Protein AF-A0A7C7A7G0-F1 (afdb_monomer_lite)

Structure (mmCIF, N/CA/C/O backbone):
data_AF-A0A7C7A7G0-F1
#
_entry.id   AF-A0A7C7A7G0-F1
#
loop_
_atom_site.group_PDB
_atom_site.id
_atom_site.type_symbol
_atom_site.label_atom_id
_atom_site.label_alt_id
_atom_site.label_comp_id
_atom_site.label_asym_id
_atom_site.label_entity_id
_atom_site.label_seq_id
_atom_site.pdbx_PDB_ins_code
_atom_site.Cartn_x
_atom_site.Cartn_y
_atom_site.Cartn_z
_atom_site.occupancy
_atom_site.B_iso_or_equiv
_atom_site.auth_seq_id
_atom_site.auth_comp_id
_atom_site.auth_asym_id
_atom_site.auth_atom_id
_atom_site.pdbx_PDB_model_num
ATOM 1 N N . MET A 1 1 ? -16.997 -5.942 12.491 1.00 66.50 1 MET A N 1
ATOM 2 C CA . MET A 1 1 ? -16.735 -6.928 11.412 1.00 66.50 1 MET A CA 1
ATOM 3 C C . MET A 1 1 ? -16.347 -8.265 12.019 1.00 66.50 1 MET A C 1
ATOM 5 O O . MET A 1 1 ? -15.607 -8.263 12.993 1.00 66.50 1 MET A O 1
ATOM 9 N N . THR A 1 2 ? -16.785 -9.390 11.446 1.00 85.44 2 THR A N 1
ATOM 10 C CA . THR A 1 2 ? -16.233 -10.708 11.800 1.00 85.44 2 THR A CA 1
ATOM 11 C C . THR A 1 2 ? -14.770 -10.799 11.355 1.00 85.44 2 THR A C 1
ATOM 13 O O . THR A 1 2 ? -14.385 -10.205 10.342 1.00 85.44 2 THR A O 1
ATOM 16 N N . ARG A 1 3 ? -13.939 -11.535 12.107 1.00 84.62 3 ARG A N 1
ATOM 17 C CA . ARG A 1 3 ? -12.491 -11.664 11.843 1.00 84.62 3 ARG A CA 1
ATOM 18 C C . ARG A 1 3 ? -12.206 -12.134 10.407 1.00 84.62 3 ARG A C 1
ATOM 20 O O . ARG A 1 3 ? -11.322 -11.592 9.752 1.00 84.62 3 ARG A O 1
ATOM 27 N N . VAL A 1 4 ? -13.021 -13.060 9.899 1.00 89.94 4 VAL A N 1
ATOM 28 C CA . VAL A 1 4 ? -12.922 -13.596 8.531 1.00 89.94 4 VAL A CA 1
ATOM 29 C C . VAL A 1 4 ? -13.199 -12.522 7.477 1.00 89.94 4 VAL A C 1
ATOM 31 O O . VAL A 1 4 ? -12.410 -12.350 6.555 1.00 89.94 4 VAL A O 1
ATOM 34 N N . ARG A 1 5 ? -14.269 -11.729 7.636 1.00 89.38 5 ARG A N 1
ATOM 35 C CA . ARG A 1 5 ? -14.622 -10.671 6.674 1.00 89.38 5 ARG A CA 1
ATOM 36 C C . ARG A 1 5 ? -13.522 -9.613 6.562 1.00 89.38 5 ARG A C 1
ATOM 38 O O . ARG A 1 5 ? -13.227 -9.157 5.462 1.00 89.38 5 ARG A O 1
ATOM 45 N N . LYS A 1 6 ? -12.891 -9.258 7.688 1.00 87.12 6 LYS A N 1
ATOM 46 C CA . LYS A 1 6 ? -11.752 -8.330 7.709 1.00 87.12 6 LYS A CA 1
ATOM 47 C C . LYS A 1 6 ? -10.550 -8.893 6.944 1.00 87.12 6 LYS A C 1
ATOM 49 O O . LYS A 1 6 ? -9.971 -8.172 6.141 1.00 87.12 6 LYS A O 1
ATOM 54 N N . MET A 1 7 ? -10.202 -10.166 7.162 1.00 89.69 7 MET A N 1
ATOM 55 C CA . MET A 1 7 ? -9.111 -10.812 6.419 1.00 89.69 7 MET A CA 1
ATOM 56 C C . MET A 1 7 ? -9.375 -10.802 4.914 1.00 89.69 7 MET A C 1
ATOM 58 O O . MET A 1 7 ? -8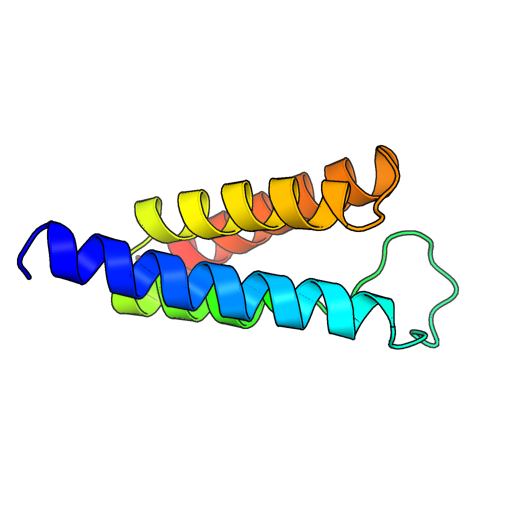.511 -10.364 4.167 1.00 89.69 7 MET A O 1
ATOM 62 N N . VAL A 1 8 ? -10.575 -11.199 4.480 1.00 93.38 8 VAL A N 1
ATOM 63 C CA . VAL A 1 8 ? -10.927 -11.241 3.051 1.00 93.38 8 VAL A CA 1
ATOM 64 C C . VAL A 1 8 ? -10.793 -9.862 2.400 1.00 93.38 8 VAL A C 1
ATOM 66 O O . VAL A 1 8 ? -10.196 -9.745 1.332 1.00 93.38 8 VAL A O 1
ATOM 69 N N . LEU A 1 9 ? -11.280 -8.799 3.049 1.00 92.12 9 LEU A N 1
ATOM 70 C CA . LEU A 1 9 ? -11.155 -7.442 2.508 1.00 92.12 9 LEU A CA 1
ATOM 71 C C . LEU A 1 9 ? -9.703 -6.964 2.428 1.00 92.12 9 LEU A C 1
ATOM 73 O O . LEU A 1 9 ? -9.317 -6.371 1.422 1.00 92.12 9 LEU A O 1
ATOM 77 N N . LEU A 1 10 ? -8.887 -7.249 3.446 1.00 90.69 10 LEU A N 1
ATOM 78 C CA . LEU A 1 10 ? -7.460 -6.924 3.403 1.00 90.69 10 LEU A CA 1
ATOM 79 C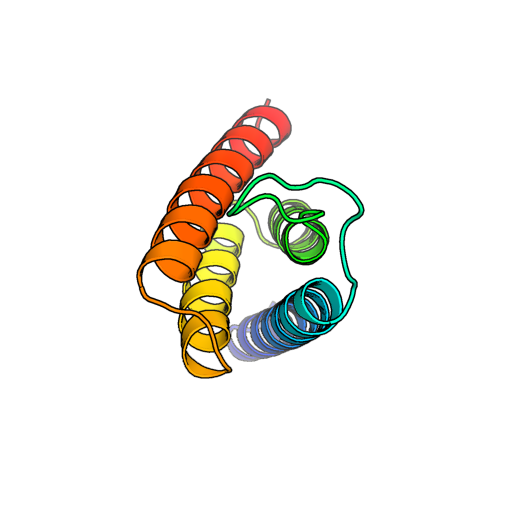 C . LEU A 1 10 ? -6.746 -7.691 2.286 1.00 90.69 10 LEU A C 1
ATOM 81 O O . LEU A 1 10 ? -5.953 -7.098 1.562 1.00 90.69 10 LEU A O 1
ATOM 85 N N . SER A 1 11 ? -7.063 -8.973 2.084 1.00 91.06 11 SER A N 1
ATOM 86 C CA . SER A 1 11 ? -6.517 -9.768 0.979 1.00 91.06 11 SER A CA 1
ATOM 87 C C . SER A 1 11 ? -6.874 -9.180 -0.389 1.00 91.06 11 SER A C 1
ATOM 89 O O . SER A 1 11 ? -6.010 -9.094 -1.260 1.00 91.06 11 SER A O 1
ATOM 91 N N . ILE A 1 12 ? -8.114 -8.712 -0.570 1.00 93.50 12 ILE A N 1
ATOM 92 C CA . ILE A 1 12 ? -8.558 -8.054 -1.809 1.00 93.50 12 ILE A CA 1
ATOM 93 C C . ILE A 1 12 ? -7.794 -6.742 -2.045 1.00 93.50 12 ILE A C 1
ATOM 95 O O . ILE A 1 12 ? -7.365 -6.474 -3.168 1.00 93.50 12 ILE A O 1
ATOM 99 N N . LEU A 1 13 ? -7.584 -5.933 -1.002 1.00 91.75 13 LEU A N 1
ATOM 100 C CA . LEU A 1 13 ? -6.789 -4.704 -1.100 1.00 91.75 13 LEU A CA 1
ATOM 101 C C . LEU A 1 13 ? -5.329 -5.007 -1.459 1.00 91.75 13 LEU A C 1
ATOM 103 O O . LEU A 1 13 ? -4.778 -4.385 -2.364 1.00 91.75 13 LEU A O 1
ATOM 107 N N . ILE A 1 14 ? -4.717 -6.008 -0.822 1.00 91.06 14 ILE A N 1
ATOM 108 C CA . ILE A 1 14 ? -3.347 -6.446 -1.132 1.00 91.06 14 ILE A CA 1
ATOM 109 C C . ILE A 1 14 ? -3.232 -6.882 -2.593 1.00 91.06 14 ILE A C 1
ATOM 111 O O . ILE A 1 14 ? -2.298 -6.464 -3.277 1.00 91.06 14 ILE A O 1
ATOM 115 N N . SER A 1 15 ? -4.185 -7.680 -3.081 1.00 91.94 15 SER A N 1
ATOM 116 C CA . SER A 1 15 ? -4.205 -8.147 -4.470 1.00 91.94 15 SER A CA 1
ATOM 117 C C . SER A 1 15 ? -4.242 -6.980 -5.452 1.00 91.94 15 SER A C 1
ATOM 119 O O . SER A 1 15 ? -3.454 -6.937 -6.393 1.00 91.94 15 SER A O 1
ATOM 121 N N . GLN A 1 16 ? -5.115 -5.999 -5.223 1.00 91.81 16 GLN A N 1
ATOM 122 C CA . GLN A 1 16 ? -5.183 -4.811 -6.074 1.00 91.81 16 GLN A CA 1
ATOM 123 C C . GLN A 1 16 ? -3.889 -3.988 -6.006 1.00 91.81 16 GLN A C 1
ATOM 125 O O . GLN A 1 16 ? -3.396 -3.524 -7.032 1.00 91.81 16 GLN A O 1
ATOM 130 N N . ALA A 1 17 ? -3.294 -3.845 -4.817 1.00 89.88 17 ALA A N 1
ATOM 131 C CA . ALA A 1 17 ? -2.059 -3.083 -4.650 1.00 89.88 17 ALA A CA 1
ATOM 132 C C . ALA A 1 17 ? -0.878 -3.749 -5.367 1.00 89.88 17 ALA A C 1
ATOM 134 O O . ALA A 1 17 ? -0.004 -3.062 -5.894 1.00 89.88 17 ALA A O 1
ATOM 135 N N . LEU A 1 18 ? -0.864 -5.083 -5.408 1.00 88.31 18 LEU A N 1
ATOM 136 C CA . LEU A 1 18 ? 0.110 -5.868 -6.156 1.00 88.31 18 LEU A CA 1
ATOM 137 C C . LEU A 1 18 ? -0.066 -5.694 -7.669 1.00 88.31 18 LEU A C 1
ATOM 139 O O . LEU A 1 18 ? 0.918 -5.452 -8.361 1.00 88.31 18 LEU A O 1
ATOM 143 N N . VAL A 1 19 ? -1.303 -5.760 -8.173 1.00 89.81 19 VAL A N 1
ATOM 144 C CA . VAL A 1 19 ? -1.602 -5.534 -9.597 1.00 89.81 19 VAL A CA 1
ATOM 145 C C . VAL A 1 19 ? -1.139 -4.144 -10.028 1.00 89.81 19 VAL A C 1
ATOM 147 O O . VAL A 1 19 ? -0.424 -4.023 -11.020 1.00 89.81 19 VAL A O 1
ATOM 150 N N . LEU A 1 20 ? -1.452 -3.105 -9.247 1.00 88.06 20 LEU A N 1
ATOM 151 C CA . LEU A 1 20 ? -0.988 -1.743 -9.523 1.00 88.06 20 LEU A CA 1
ATOM 152 C C . LEU A 1 20 ? 0.538 -1.636 -9.521 1.00 88.06 20 LEU A C 1
ATOM 154 O O . LEU A 1 20 ? 1.092 -0.999 -10.407 1.00 88.06 20 LEU A O 1
ATOM 158 N N . HIS A 1 21 ? 1.224 -2.287 -8.577 1.00 84.94 21 HIS A N 1
ATOM 159 C CA . HIS A 1 21 ? 2.691 -2.301 -8.519 1.00 84.94 21 HIS A CA 1
ATOM 160 C C . HIS A 1 21 ? 3.327 -2.967 -9.747 1.00 84.94 21 HIS A C 1
ATOM 162 O O . HIS A 1 21 ? 4.388 -2.544 -10.203 1.00 84.94 21 HIS A O 1
ATOM 168 N N . VAL A 1 22 ? 2.701 -4.018 -10.283 1.00 83.94 22 VAL A N 1
ATOM 169 C CA . VAL A 1 22 ? 3.169 -4.697 -11.502 1.00 83.94 22 VAL A CA 1
ATOM 170 C C . VAL A 1 22 ? 2.901 -3.841 -12.740 1.00 83.94 22 VAL A C 1
ATOM 172 O O . VAL A 1 22 ? 3.808 -3.657 -13.548 1.00 83.94 22 VAL A O 1
ATOM 175 N N . ILE A 1 23 ? 1.701 -3.268 -12.868 1.00 86.31 23 ILE A N 1
ATOM 176 C CA . ILE A 1 23 ? 1.346 -2.370 -13.980 1.00 86.31 23 ILE A CA 1
ATOM 177 C C . ILE A 1 23 ? 2.266 -1.151 -13.998 1.00 86.31 23 ILE A C 1
ATOM 179 O O . ILE A 1 23 ? 2.790 -0.779 -15.039 1.00 86.31 23 ILE A O 1
ATOM 183 N N . GLU A 1 24 ? 2.519 -0.562 -12.837 1.00 81.62 24 GLU A N 1
ATOM 184 C CA . GLU A 1 24 ? 3.414 0.577 -12.680 1.00 81.62 24 GLU A CA 1
ATOM 185 C C . GLU A 1 24 ? 4.835 0.294 -13.178 1.00 81.62 24 GLU A C 1
ATOM 187 O O . GLU A 1 24 ? 5.469 1.173 -13.751 1.00 81.62 24 GLU A O 1
ATOM 192 N N . ARG A 1 25 ? 5.332 -0.936 -13.004 1.00 74.88 25 ARG A N 1
ATOM 193 C CA . ARG A 1 25 ? 6.624 -1.347 -13.571 1.00 74.88 25 ARG A CA 1
ATOM 194 C C . ARG A 1 25 ? 6.601 -1.478 -15.089 1.00 74.88 25 ARG A C 1
ATOM 196 O O . ARG A 1 25 ? 7.649 -1.333 -15.707 1.00 74.88 25 ARG A O 1
ATOM 203 N N . ALA A 1 26 ? 5.448 -1.793 -15.673 1.00 75.56 26 ALA A N 1
ATOM 204 C CA . ALA A 1 26 ? 5.289 -1.898 -17.118 1.00 75.56 26 ALA A CA 1
ATOM 205 C C . ALA A 1 26 ? 5.198 -0.522 -17.798 1.00 75.56 26 ALA A C 1
ATOM 207 O O . ALA A 1 26 ? 5.421 -0.431 -19.001 1.00 75.56 26 ALA A O 1
ATOM 208 N N . ILE A 1 27 ? 4.891 0.543 -17.046 1.00 77.19 27 ILE A N 1
ATOM 209 C CA . ILE A 1 27 ? 4.847 1.914 -17.558 1.00 77.19 27 ILE A CA 1
ATOM 210 C C . ILE A 1 27 ? 6.276 2.485 -17.559 1.00 77.19 27 ILE A C 1
ATOM 212 O O . ILE A 1 27 ? 6.836 2.719 -16.484 1.00 77.19 27 ILE A O 1
ATOM 216 N N . PRO A 1 28 ? 6.887 2.748 -18.730 1.00 63.91 28 PRO A N 1
ATOM 217 C CA . PRO A 1 28 ? 8.179 3.415 -18.786 1.00 63.91 28 PRO A CA 1
ATOM 218 C C . PRO A 1 28 ? 8.008 4.866 -18.328 1.00 63.91 28 PRO A C 1
ATOM 220 O O . PRO A 1 28 ? 7.404 5.692 -19.012 1.00 63.91 28 PRO A O 1
ATOM 223 N N . VAL A 1 29 ? 8.517 5.180 -17.138 1.00 63.97 29 VAL A N 1
ATOM 224 C CA . VAL A 1 29 ? 8.540 6.554 -16.628 1.00 63.97 29 VAL A CA 1
ATOM 225 C C . VAL A 1 29 ? 9.576 7.370 -17.420 1.00 63.97 29 VAL A C 1
ATOM 227 O O . VAL A 1 29 ? 10.709 6.909 -17.557 1.00 63.97 29 VAL A O 1
ATOM 230 N N . PRO A 1 30 ? 9.257 8.592 -17.893 1.00 61.09 30 PRO A N 1
ATOM 231 C CA . PRO A 1 30 ? 10.175 9.426 -18.684 1.00 61.09 30 PRO A CA 1
ATOM 232 C C . PRO A 1 30 ? 11.390 9.970 -17.907 1.00 61.09 30 PRO A C 1
ATOM 234 O O . PRO A 1 30 ? 12.132 10.802 -18.425 1.00 61.09 30 PRO A O 1
ATOM 237 N N . VAL A 1 31 ? 11.583 9.558 -16.652 1.00 62.00 31 VAL A N 1
ATOM 238 C CA . VAL A 1 31 ? 12.599 10.105 -15.750 1.00 62.00 31 VAL A CA 1
ATOM 239 C C . VAL A 1 31 ? 13.756 9.105 -15.654 1.00 62.00 31 VAL A C 1
ATOM 241 O O . VAL A 1 31 ? 13.547 7.998 -15.156 1.00 62.00 31 VAL A O 1
ATOM 244 N N . PRO A 1 32 ? 14.984 9.456 -16.078 1.00 58.03 32 PRO A N 1
ATOM 245 C CA . PRO A 1 32 ? 16.122 8.537 -16.119 1.00 58.03 32 PRO A CA 1
ATOM 246 C C . PRO A 1 32 ? 16.777 8.368 -14.736 1.00 58.03 32 PRO A C 1
ATOM 248 O O . PRO A 1 32 ? 1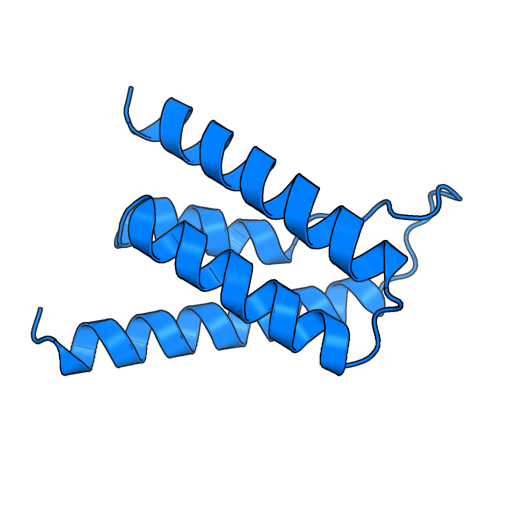7.999 8.324 -14.617 1.00 58.03 32 PRO A O 1
ATOM 251 N N . VAL A 1 33 ? 15.973 8.306 -13.668 1.00 65.38 33 VAL A N 1
ATOM 252 C CA . VAL A 1 33 ? 16.465 8.123 -12.300 1.00 65.38 33 VAL A CA 1
ATOM 253 C C . VAL A 1 33 ? 16.135 6.702 -11.840 1.00 65.38 33 VAL A C 1
ATOM 255 O O . VAL A 1 33 ? 14.958 6.368 -11.662 1.00 65.38 33 VAL A O 1
ATOM 258 N N . PRO A 1 34 ? 17.150 5.848 -11.623 1.00 60.22 34 PRO A N 1
ATOM 259 C CA . PRO A 1 34 ? 16.929 4.493 -11.145 1.00 60.22 34 PRO A CA 1
ATOM 260 C C . PRO A 1 34 ? 16.222 4.519 -9.783 1.00 60.22 34 PRO A C 1
ATOM 262 O O . PRO A 1 34 ? 16.690 5.137 -8.832 1.00 60.22 34 PRO A O 1
ATOM 265 N N . GLY A 1 35 ? 15.079 3.834 -9.694 1.00 63.72 35 GLY A N 1
ATOM 266 C CA . GLY A 1 35 ? 14.302 3.696 -8.457 1.00 63.72 35 GLY A CA 1
ATOM 267 C C . GLY A 1 35 ? 13.090 4.621 -8.326 1.00 63.72 35 GLY A C 1
ATOM 268 O O . GLY A 1 35 ? 12.280 4.391 -7.427 1.00 63.72 35 GLY A O 1
ATOM 269 N N . VAL A 1 36 ? 12.904 5.600 -9.220 1.00 66.25 36 VAL A N 1
ATOM 270 C CA . VAL A 1 36 ? 11.690 6.432 -9.229 1.00 66.25 36 VAL A CA 1
ATOM 271 C C . VAL A 1 36 ? 10.518 5.634 -9.794 1.00 66.25 36 VAL A C 1
ATOM 273 O O . VAL A 1 36 ? 10.589 5.055 -10.875 1.00 66.25 36 VAL A O 1
ATOM 276 N N . LYS A 1 37 ? 9.433 5.600 -9.024 1.00 71.62 37 LYS A N 1
ATOM 277 C CA . LYS A 1 37 ? 8.150 4.982 -9.362 1.00 71.62 37 LYS A CA 1
ATOM 278 C C . LYS A 1 37 ? 7.047 6.025 -9.159 1.00 71.62 37 LYS A C 1
ATOM 280 O O . LYS A 1 37 ? 7.215 6.936 -8.353 1.00 71.62 37 LYS A O 1
ATOM 285 N N . LEU A 1 38 ? 5.932 5.886 -9.867 1.00 74.88 38 LEU A N 1
ATOM 286 C CA . LEU A 1 38 ? 4.737 6.733 -9.733 1.00 74.88 38 LEU A CA 1
ATOM 287 C C . LEU A 1 38 ? 4.096 6.674 -8.328 1.00 74.88 38 LEU A C 1
ATOM 289 O O . LEU A 1 38 ? 3.390 7.592 -7.930 1.00 74.88 38 LEU A O 1
ATOM 293 N N . GLY A 1 39 ? 4.322 5.605 -7.569 1.00 79.12 39 GLY A N 1
ATOM 294 C CA . GLY A 1 39 ? 3.675 5.309 -6.301 1.00 79.12 39 GLY A CA 1
ATOM 295 C C . GLY A 1 39 ? 2.227 4.828 -6.421 1.00 79.12 39 GLY A C 1
ATOM 296 O O . GLY A 1 39 ? 1.506 4.922 -5.430 1.00 79.12 39 GLY A O 1
ATOM 297 N N . LEU A 1 40 ? 1.774 4.298 -7.569 1.00 83.56 40 LEU A N 1
ATOM 298 C CA . LEU A 1 40 ? 0.359 3.915 -7.776 1.00 83.56 40 LEU A CA 1
ATOM 299 C C . LEU A 1 40 ? -0.144 2.944 -6.707 1.00 83.56 40 LEU A C 1
ATOM 301 O O . LEU A 1 40 ? -1.250 3.075 -6.183 1.00 83.56 40 LEU A O 1
ATOM 305 N N . ALA A 1 41 ? 0.703 1.999 -6.316 1.00 84.81 41 ALA A N 1
ATOM 306 C CA . ALA A 1 41 ? 0.367 1.046 -5.278 1.00 84.81 41 ALA A CA 1
ATOM 307 C C . ALA A 1 41 ? 0.087 1.695 -3.904 1.00 84.81 41 ALA A C 1
ATOM 309 O O . ALA A 1 41 ? -0.680 1.140 -3.111 1.00 84.81 41 ALA A O 1
ATOM 310 N N . ASN A 1 42 ? 0.681 2.856 -3.599 1.00 87.00 42 ASN A N 1
ATOM 311 C CA . ASN A 1 42 ? 0.501 3.553 -2.319 1.00 87.00 42 ASN A CA 1
ATOM 312 C C . ASN A 1 42 ? -0.881 4.201 -2.176 1.00 87.00 42 ASN A C 1
ATOM 314 O O . ASN A 1 42 ? -1.310 4.430 -1.047 1.00 87.00 42 ASN A O 1
ATOM 318 N N . ILE A 1 43 ? -1.624 4.397 -3.271 1.00 87.19 43 ILE A N 1
ATOM 319 C CA . ILE A 1 43 ? -3.035 4.812 -3.212 1.00 87.19 43 ILE A CA 1
ATOM 320 C C . ILE A 1 43 ? -3.844 3.788 -2.407 1.00 87.19 43 ILE A C 1
ATOM 322 O O . ILE A 1 43 ? -4.652 4.149 -1.555 1.00 87.19 43 ILE A O 1
ATOM 326 N N . ILE A 1 44 ? -3.574 2.494 -2.597 1.00 89.94 44 ILE A N 1
ATOM 327 C CA . ILE A 1 44 ? -4.266 1.441 -1.847 1.00 89.94 44 ILE A CA 1
ATOM 328 C C . ILE A 1 44 ? -3.803 1.379 -0.392 1.00 89.94 44 ILE A C 1
ATOM 330 O O . ILE A 1 44 ? -4.611 1.101 0.496 1.00 89.94 44 ILE A O 1
ATOM 334 N N . SER A 1 45 ? -2.540 1.701 -0.114 1.00 87.62 45 SER A N 1
ATOM 335 C CA . SER A 1 45 ? -2.064 1.877 1.261 1.00 87.62 45 SER A CA 1
ATOM 336 C C . SER A 1 45 ? -2.836 2.990 1.971 1.00 87.62 45 SER A C 1
ATOM 338 O O . SER A 1 45 ? -3.298 2.776 3.087 1.00 87.62 45 SER A O 1
ATOM 340 N N . LEU A 1 46 ? -3.058 4.129 1.305 1.00 85.88 46 LEU A N 1
ATOM 341 C CA . LEU A 1 46 ? -3.868 5.232 1.828 1.00 85.88 46 LEU A CA 1
ATOM 342 C C . LEU A 1 46 ? -5.325 4.804 2.066 1.00 85.88 46 LEU A C 1
ATOM 344 O O . LEU A 1 46 ? -5.857 5.021 3.150 1.00 85.88 46 LEU A O 1
ATOM 348 N N . ILE A 1 47 ? -5.954 4.127 1.100 1.00 88.81 47 ILE A N 1
ATOM 349 C CA . ILE A 1 47 ? -7.314 3.580 1.264 1.00 88.81 47 ILE A CA 1
ATOM 350 C C . ILE A 1 47 ? -7.372 2.629 2.468 1.00 88.81 47 ILE A C 1
ATOM 352 O O . ILE A 1 47 ? -8.324 2.658 3.244 1.00 88.81 47 ILE A O 1
ATOM 356 N N . THR A 1 48 ? -6.334 1.815 2.667 1.00 89.12 48 THR A N 1
ATOM 357 C CA . THR A 1 48 ? -6.246 0.911 3.819 1.00 89.12 48 THR A CA 1
ATOM 358 C C . THR A 1 48 ? -6.119 1.684 5.134 1.00 89.12 48 THR A C 1
ATOM 360 O O . THR A 1 48 ? -6.772 1.304 6.104 1.00 89.12 48 THR A O 1
ATOM 363 N N . ILE A 1 49 ? -5.349 2.780 5.169 1.00 88.00 49 ILE A N 1
ATOM 364 C CA . ILE A 1 49 ? -5.275 3.674 6.339 1.00 88.00 49 ILE A CA 1
ATOM 365 C C . ILE A 1 49 ? -6.669 4.209 6.680 1.00 88.00 49 ILE A C 1
ATOM 367 O O . ILE A 1 49 ? -7.078 4.115 7.833 1.00 88.00 49 ILE A O 1
ATOM 371 N N . ILE A 1 50 ? -7.408 4.709 5.687 1.00 85.75 50 ILE A N 1
ATOM 372 C CA . ILE A 1 50 ? -8.731 5.320 5.886 1.00 85.75 50 ILE A CA 1
ATOM 373 C C . ILE A 1 50 ? -9.768 4.283 6.354 1.00 85.75 50 ILE A C 1
ATOM 375 O O . ILE A 1 50 ? -10.591 4.576 7.215 1.00 85.75 50 ILE A O 1
ATOM 379 N N . LEU A 1 51 ? -9.745 3.066 5.799 1.00 86.81 51 LEU A N 1
ATOM 380 C CA . LEU A 1 51 ? -10.764 2.045 6.079 1.00 86.81 51 LEU A CA 1
ATOM 381 C C . LEU A 1 51 ? -10.465 1.175 7.306 1.00 86.81 51 LEU A C 1
ATOM 383 O O . LEU A 1 51 ? -11.391 0.731 7.985 1.00 86.81 51 LEU A O 1
ATOM 387 N N . PHE A 1 52 ? -9.193 0.864 7.553 1.00 85.81 52 PHE A N 1
ATOM 388 C CA . PHE A 1 52 ? -8.783 -0.126 8.552 1.00 85.81 52 PHE A CA 1
ATOM 389 C C . PHE A 1 52 ? -7.781 0.404 9.578 1.00 85.81 52 PHE A C 1
ATOM 391 O O . PHE A 1 52 ? -7.705 -0.167 10.663 1.00 85.81 52 PHE A O 1
ATOM 398 N N . GLY A 1 53 ? -7.069 1.489 9.268 1.00 86.94 53 GLY A N 1
ATOM 399 C CA . GLY A 1 53 ? -6.081 2.108 10.144 1.00 86.94 53 GLY A CA 1
ATOM 400 C C . GLY A 1 53 ? -4.629 1.786 9.781 1.00 86.94 53 GLY A C 1
ATOM 401 O O . GLY A 1 53 ? -4.314 1.072 8.825 1.00 86.94 53 GLY A O 1
ATOM 402 N N . TYR A 1 54 ? -3.712 2.353 10.570 1.00 85.25 54 TYR A N 1
ATOM 403 C CA . TYR A 1 54 ? -2.268 2.285 10.325 1.00 85.25 54 TYR A CA 1
ATOM 404 C C . TYR A 1 54 ? -1.701 0.860 10.368 1.00 85.25 54 TYR A C 1
ATOM 406 O O . TYR A 1 54 ? -0.903 0.489 9.507 1.00 85.25 54 TYR A O 1
ATOM 414 N N . LYS A 1 55 ? -2.106 0.048 11.356 1.00 84.31 55 LYS A N 1
ATOM 415 C CA . LYS A 1 55 ? -1.533 -1.295 11.564 1.00 84.31 55 LYS A CA 1
ATOM 416 C C . LYS A 1 55 ? -1.757 -2.176 10.337 1.00 84.31 55 LYS A C 1
ATOM 418 O O . LYS A 1 55 ? -0.852 -2.866 9.881 1.00 84.31 55 LYS A O 1
ATOM 423 N N . GLU A 1 56 ? -2.956 -2.114 9.782 1.00 87.88 56 GLU A N 1
ATOM 424 C CA . GLU A 1 56 ? -3.379 -2.860 8.612 1.00 87.88 56 GLU A CA 1
ATOM 425 C C . GLU A 1 56 ? -2.687 -2.343 7.352 1.00 87.88 56 GLU A C 1
ATOM 427 O O . GLU A 1 56 ? -2.218 -3.146 6.550 1.00 87.88 56 GLU A O 1
ATOM 432 N N . ALA A 1 57 ? -2.531 -1.027 7.204 1.00 86.88 57 ALA A N 1
ATOM 433 C CA . ALA A 1 57 ? -1.807 -0.444 6.078 1.00 86.88 57 ALA A CA 1
ATOM 434 C C . ALA A 1 57 ? -0.333 -0.877 6.025 1.00 86.88 57 ALA A C 1
ATOM 436 O O . ALA A 1 57 ? 0.170 -1.207 4.949 1.00 86.88 57 ALA A O 1
ATOM 437 N N . VAL A 1 58 ? 0.348 -0.955 7.175 1.00 87.06 58 VAL A N 1
ATOM 438 C CA . VAL A 1 58 ? 1.726 -1.474 7.258 1.00 87.06 58 VAL A CA 1
ATOM 439 C C . VAL A 1 58 ? 1.788 -2.931 6.803 1.00 87.06 58 VAL A C 1
ATOM 441 O O . VAL A 1 58 ? 2.680 -3.296 6.035 1.00 87.06 58 VAL A O 1
ATOM 444 N N . VAL A 1 59 ? 0.824 -3.760 7.214 1.00 88.06 59 VAL A N 1
ATOM 445 C CA . VAL A 1 59 ? 0.730 -5.156 6.761 1.00 88.06 59 VAL A CA 1
ATOM 446 C C . VAL A 1 59 ? 0.537 -5.222 5.245 1.00 88.06 59 VAL A C 1
ATOM 448 O O . VAL A 1 59 ? 1.255 -5.965 4.576 1.00 88.06 59 VAL A O 1
ATOM 451 N N . VAL A 1 60 ? -0.366 -4.409 4.684 1.00 89.25 60 VAL A N 1
ATOM 452 C CA . VAL A 1 60 ? -0.621 -4.368 3.235 1.00 89.25 60 VAL A CA 1
ATOM 453 C C . VAL A 1 60 ? 0.639 -3.990 2.460 1.00 89.25 60 VAL A C 1
ATOM 455 O O . VAL A 1 60 ? 1.004 -4.681 1.511 1.00 89.25 60 VAL A O 1
ATOM 458 N N . VAL A 1 61 ? 1.340 -2.935 2.882 1.00 88.06 61 VAL A N 1
ATOM 459 C CA . VAL A 1 61 ? 2.592 -2.486 2.255 1.00 88.06 61 VAL A CA 1
ATOM 460 C C . VAL A 1 61 ? 3.656 -3.567 2.343 1.00 88.06 61 VAL A C 1
ATOM 462 O O . VAL A 1 61 ? 4.290 -3.872 1.337 1.00 88.06 61 VAL A O 1
ATOM 465 N N . THR A 1 62 ? 3.835 -4.181 3.509 1.00 87.25 62 THR A N 1
ATOM 466 C CA . THR A 1 62 ? 4.869 -5.201 3.718 1.00 87.25 62 THR A CA 1
ATOM 467 C C . THR A 1 62 ? 4.630 -6.414 2.822 1.00 87.25 62 THR A C 1
ATOM 469 O O . THR A 1 62 ? 5.518 -6.793 2.058 1.00 87.25 62 THR A O 1
ATOM 472 N N . ILE A 1 63 ? 3.410 -6.967 2.835 1.00 88.50 63 ILE A N 1
ATOM 473 C CA . ILE A 1 63 ? 3.041 -8.132 2.018 1.00 88.50 63 ILE A CA 1
ATOM 474 C C . ILE A 1 63 ? 3.149 -7.801 0.532 1.00 88.50 63 ILE A C 1
ATOM 476 O O . ILE A 1 63 ? 3.775 -8.544 -0.220 1.00 88.50 63 ILE A O 1
ATOM 480 N N . ARG A 1 64 ? 2.596 -6.665 0.096 1.00 86.06 64 ARG A N 1
ATOM 481 C CA . ARG A 1 64 ? 2.684 -6.229 -1.300 1.00 86.06 64 ARG A CA 1
ATOM 482 C C . ARG A 1 64 ? 4.129 -6.096 -1.760 1.00 86.06 64 ARG A C 1
ATOM 484 O O . ARG A 1 64 ? 4.441 -6.503 -2.870 1.00 86.06 64 ARG A O 1
ATOM 491 N N . THR A 1 65 ? 5.001 -5.502 -0.949 1.00 84.31 65 THR A N 1
ATOM 492 C CA . THR A 1 65 ? 6.389 -5.237 -1.354 1.00 84.31 65 THR A CA 1
ATOM 493 C C . THR A 1 65 ? 7.200 -6.530 -1.431 1.00 84.31 65 THR A C 1
ATOM 495 O O . THR A 1 65 ? 7.996 -6.682 -2.355 1.00 84.31 65 THR A O 1
ATOM 498 N N . LEU A 1 66 ? 6.938 -7.480 -0.524 1.00 86.12 66 LEU A N 1
ATOM 499 C CA . LEU A 1 66 ? 7.456 -8.853 -0.573 1.00 86.12 66 LEU A CA 1
ATOM 500 C C . LEU A 1 66 ? 6.984 -9.607 -1.819 1.00 86.12 66 LEU A C 1
ATOM 502 O O . LEU A 1 66 ? 7.792 -10.174 -2.543 1.00 86.12 66 LEU A O 1
ATOM 506 N N . LEU A 1 67 ? 5.683 -9.596 -2.106 1.00 85.44 67 LEU A N 1
ATOM 507 C CA . LEU A 1 67 ? 5.153 -10.259 -3.298 1.00 85.44 67 LEU A CA 1
ATOM 508 C C . LEU A 1 67 ? 5.674 -9.579 -4.571 1.00 85.44 67 LEU A C 1
ATOM 510 O O . LEU A 1 67 ? 6.153 -10.235 -5.488 1.00 85.44 67 LEU A O 1
ATOM 514 N N . GLY A 1 68 ? 5.665 -8.249 -4.612 1.00 82.88 68 GLY A N 1
ATOM 515 C CA . GLY A 1 68 ? 6.117 -7.461 -5.752 1.00 82.88 68 GLY A CA 1
ATOM 516 C C . GLY A 1 68 ? 7.610 -7.606 -6.062 1.00 82.88 68 GLY A C 1
ATOM 517 O O . GLY A 1 68 ? 8.002 -7.405 -7.212 1.00 82.88 68 GLY A O 1
ATOM 518 N N . SER A 1 69 ? 8.472 -7.945 -5.098 1.00 80.69 69 SER A N 1
ATOM 519 C CA . SER A 1 69 ? 9.868 -8.294 -5.404 1.00 80.69 69 SER A CA 1
ATOM 520 C C . SER A 1 69 ? 9.988 -9.673 -6.045 1.00 80.69 69 SER A C 1
ATOM 522 O O . SER A 1 69 ? 10.739 -9.799 -7.010 1.00 80.69 6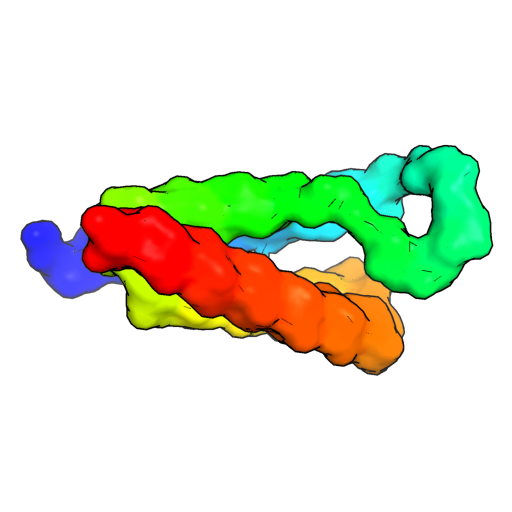9 SER A O 1
ATOM 524 N N . LEU A 1 70 ? 9.184 -10.654 -5.621 1.00 80.00 70 LEU A N 1
ATOM 525 C CA . LEU A 1 70 ? 9.151 -11.992 -6.228 1.00 80.00 70 LEU A CA 1
ATOM 526 C C . LEU A 1 70 ? 8.736 -11.962 -7.709 1.00 80.00 70 LEU A C 1
ATOM 528 O O . LEU A 1 70 ? 9.303 -12.692 -8.512 1.00 80.00 70 LEU A O 1
ATOM 532 N N . PHE A 1 71 ? 7.813 -11.076 -8.098 1.00 73.81 71 PHE A N 1
ATOM 533 C CA . PHE A 1 71 ? 7.350 -10.946 -9.492 1.00 73.81 71 PHE A CA 1
ATOM 534 C C . PHE A 1 71 ? 8.326 -10.218 -10.442 1.00 73.81 71 PHE A C 1
ATOM 536 O O . PHE A 1 71 ? 7.968 -9.959 -11.587 1.00 73.81 71 PHE A O 1
ATOM 543 N N . GLY A 1 72 ? 9.541 -9.858 -10.006 1.00 65.94 72 GLY A N 1
ATOM 544 C CA . GLY A 1 72 ? 10.567 -9.306 -10.912 1.00 65.94 72 GLY A CA 1
ATOM 545 C C . GLY A 1 72 ? 11.289 -8.057 -10.409 1.00 65.94 72 GLY A C 1
ATOM 546 O O . GLY A 1 72 ? 11.638 -7.183 -11.198 1.00 65.94 72 GLY A O 1
ATOM 547 N N . GLY A 1 73 ? 11.473 -7.909 -9.095 1.00 63.53 73 GLY A N 1
ATOM 548 C CA . GLY A 1 73 ? 12.270 -6.823 -8.524 1.00 63.53 73 GLY A CA 1
ATOM 549 C C . GLY A 1 73 ? 13.626 -7.315 -8.043 1.00 63.53 73 GLY A C 1
ATOM 550 O O . GLY A 1 73 ? 13.677 -8.160 -7.158 1.00 63.53 73 GLY A O 1
ATOM 551 N N . GLY A 1 74 ? 14.717 -6.731 -8.544 1.00 71.19 74 GLY A N 1
ATOM 552 C CA . GLY A 1 74 ? 16.036 -6.897 -7.928 1.00 71.19 74 GLY A CA 1
ATOM 553 C C . GLY 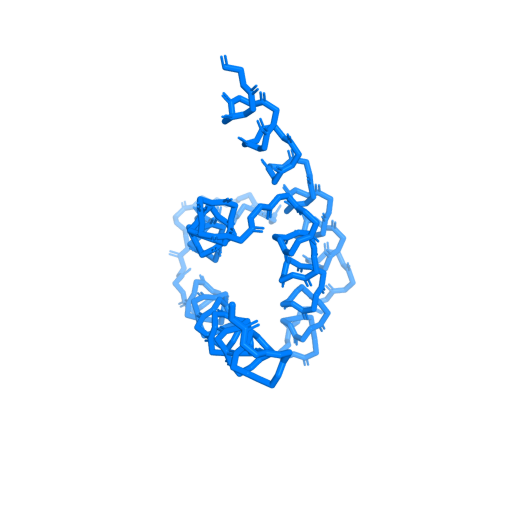A 1 74 ? 16.064 -6.396 -6.476 1.00 71.19 74 GLY A C 1
ATOM 554 O O . GLY A 1 74 ? 15.213 -5.595 -6.069 1.00 71.19 74 GLY A O 1
ATOM 555 N N . LEU A 1 75 ? 17.063 -6.839 -5.704 1.00 69.94 75 LEU A N 1
ATOM 556 C CA . LEU A 1 75 ? 17.211 -6.530 -4.272 1.00 69.94 75 LEU A CA 1
ATOM 557 C C . LEU A 1 75 ? 17.139 -5.015 -3.990 1.00 69.94 75 LEU A C 1
ATOM 559 O O . LEU A 1 75 ? 16.480 -4.577 -3.050 1.00 69.94 75 LEU A O 1
ATOM 563 N N . SER A 1 76 ? 17.726 -4.203 -4.870 1.00 70.06 76 SER A N 1
ATOM 564 C CA . SER A 1 76 ? 17.686 -2.738 -4.816 1.00 70.06 76 SER A CA 1
ATOM 565 C C . SER A 1 76 ? 16.266 -2.170 -4.960 1.00 70.06 76 SER A C 1
ATOM 567 O O . SER A 1 76 ? 15.843 -1.351 -4.147 1.00 70.06 76 SER A O 1
ATOM 569 N N . SER A 1 77 ? 15.477 -2.641 -5.934 1.00 68.75 77 SER A N 1
ATOM 570 C CA . SER A 1 77 ? 14.081 -2.202 -6.135 1.00 68.75 77 SER A CA 1
ATOM 571 C C . SER A 1 77 ? 13.183 -2.560 -4.949 1.00 68.75 77 SER A C 1
ATOM 573 O O . SER A 1 77 ? 12.248 -1.819 -4.634 1.00 68.75 77 SER A O 1
ATOM 575 N N . PHE A 1 78 ? 13.461 -3.687 -4.289 1.00 73.56 78 PHE A N 1
ATOM 576 C CA . PHE A 1 78 ? 12.776 -4.087 -3.064 1.00 73.56 78 PHE A CA 1
ATOM 577 C C . PHE A 1 78 ? 13.086 -3.125 -1.914 1.00 73.56 78 PHE A C 1
ATOM 579 O O . PHE A 1 78 ? 12.153 -2.593 -1.315 1.00 73.56 78 PHE A O 1
ATOM 586 N N . MET A 1 79 ? 14.367 -2.838 -1.657 1.00 74.81 79 MET A N 1
ATOM 587 C CA . MET A 1 79 ? 14.768 -1.943 -0.567 1.00 74.81 79 MET A CA 1
ATOM 588 C C . MET A 1 79 ? 14.208 -0.527 -0.741 1.00 74.81 79 MET A C 1
ATOM 590 O O . MET A 1 79 ? 13.638 0.011 0.207 1.00 74.81 79 MET A O 1
ATOM 594 N N . TYR A 1 80 ? 14.268 0.043 -1.951 1.00 75.38 80 TYR A N 1
ATOM 595 C CA . TYR A 1 80 ? 13.676 1.360 -2.224 1.00 75.38 80 TYR A CA 1
ATOM 596 C C . TYR A 1 80 ? 12.157 1.370 -2.031 1.00 75.38 80 TYR A C 1
ATOM 598 O O . TYR A 1 80 ? 11.609 2.293 -1.429 1.00 75.38 80 TYR A O 1
ATOM 606 N N . SER A 1 81 ? 11.464 0.329 -2.498 1.00 76.06 81 SER A N 1
ATOM 607 C CA . SER A 1 81 ? 10.008 0.237 -2.369 1.00 76.06 81 SER A CA 1
ATOM 608 C C . SER A 1 81 ? 9.559 0.011 -0.925 1.00 76.06 81 SER A C 1
ATOM 610 O O . SER A 1 81 ? 8.484 0.473 -0.551 1.00 76.06 81 SER A O 1
ATOM 612 N N . LEU A 1 82 ? 10.357 -0.697 -0.123 1.00 78.69 82 LEU A N 1
ATOM 613 C CA . LEU A 1 82 ? 10.038 -1.000 1.267 1.00 78.69 82 LEU A CA 1
ATOM 614 C C . LEU A 1 82 ? 10.322 0.206 2.164 1.00 78.69 82 LEU A C 1
ATOM 616 O O . LEU A 1 82 ? 9.442 0.615 2.915 1.00 78.69 82 LEU A O 1
ATOM 620 N N . ALA A 1 83 ? 11.493 0.833 2.022 1.00 80.88 83 ALA A N 1
ATOM 621 C CA . ALA A 1 83 ? 11.833 2.051 2.752 1.00 80.88 83 ALA A CA 1
ATOM 622 C C . ALA A 1 83 ? 10.880 3.202 2.397 1.00 80.88 83 ALA A C 1
ATOM 624 O O . ALA A 1 83 ? 10.281 3.803 3.287 1.00 80.88 83 ALA A O 1
ATOM 625 N N . GLY A 1 84 ? 10.667 3.459 1.101 1.00 78.94 84 GLY A N 1
ATOM 626 C CA . GLY A 1 84 ? 9.751 4.501 0.634 1.00 78.94 84 GLY A CA 1
ATOM 627 C C . 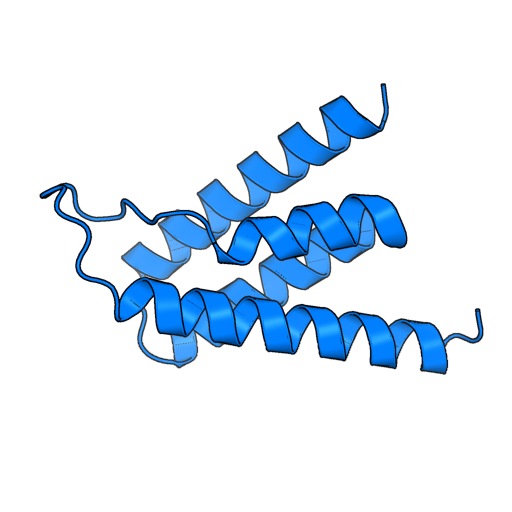GLY A 1 84 ? 8.288 4.199 0.965 1.00 78.94 84 GLY A C 1
ATOM 628 O O . GLY A 1 84 ? 7.550 5.093 1.372 1.00 78.94 84 GLY A O 1
ATOM 629 N N . GLY A 1 85 ? 7.866 2.936 0.856 1.00 79.44 85 GLY A N 1
ATOM 630 C CA . GLY A 1 85 ? 6.512 2.507 1.201 1.00 79.44 85 GLY A CA 1
ATOM 631 C C . GLY A 1 85 ? 6.206 2.663 2.688 1.00 79.44 85 GLY A C 1
ATOM 632 O O . GLY A 1 85 ? 5.157 3.200 3.037 1.00 79.44 85 GLY A O 1
ATOM 633 N N . LEU A 1 86 ? 7.119 2.244 3.568 1.00 82.50 86 LEU A N 1
ATOM 634 C CA . LEU A 1 86 ? 6.951 2.388 5.015 1.00 82.50 86 LEU A CA 1
ATOM 635 C C . LEU A 1 86 ? 6.999 3.854 5.452 1.00 82.50 86 LEU A C 1
ATOM 637 O O . LEU A 1 86 ? 6.120 4.262 6.204 1.00 82.50 86 LEU A O 1
ATOM 641 N N . LEU A 1 87 ? 7.952 4.650 4.945 1.00 82.94 87 LEU A N 1
ATOM 642 C CA . LEU A 1 87 ? 8.039 6.089 5.238 1.00 82.94 87 LEU A CA 1
ATOM 643 C C . LEU A 1 87 ? 6.801 6.852 4.761 1.00 82.94 87 LEU A C 1
ATOM 645 O O . LEU A 1 87 ? 6.244 7.662 5.493 1.00 82.94 87 LEU A O 1
ATOM 649 N N . SER A 1 88 ? 6.336 6.583 3.542 1.00 82.00 88 SER A N 1
ATOM 650 C CA . SER A 1 88 ? 5.129 7.219 3.018 1.00 82.00 88 SER A CA 1
ATOM 651 C C . SER A 1 88 ? 3.910 6.841 3.863 1.00 82.00 88 SER A C 1
ATOM 653 O O . SER A 1 88 ? 3.133 7.707 4.253 1.00 82.00 88 SER A O 1
ATOM 655 N N . THR A 1 89 ? 3.768 5.561 4.216 1.00 80.25 89 THR A N 1
ATOM 656 C CA . THR A 1 89 ? 2.633 5.066 5.014 1.00 80.25 89 THR A CA 1
ATOM 657 C C . THR A 1 89 ? 2.646 5.615 6.436 1.00 80.25 89 THR A C 1
ATOM 659 O O . THR A 1 89 ? 1.585 5.945 6.961 1.00 80.25 89 THR A O 1
ATOM 662 N N . SER A 1 90 ? 3.820 5.756 7.058 1.00 82.81 90 SER A N 1
ATOM 663 C CA . SER A 1 90 ? 3.937 6.344 8.391 1.00 82.81 90 SER A CA 1
ATOM 664 C C . SER A 1 90 ? 3.608 7.835 8.387 1.00 82.81 90 SER A C 1
ATOM 666 O O . SER A 1 90 ? 2.833 8.265 9.236 1.00 82.81 90 SER A O 1
ATOM 668 N N . VAL A 1 91 ? 4.089 8.609 7.407 1.00 84.81 91 VAL A N 1
ATOM 669 C CA . VAL A 1 91 ? 3.729 10.032 7.262 1.00 84.81 91 VAL A CA 1
ATOM 670 C C . VAL A 1 91 ? 2.231 10.198 6.992 1.00 84.81 91 VAL A C 1
ATOM 672 O O . VAL A 1 91 ? 1.582 10.997 7.662 1.00 84.81 91 VAL A O 1
ATOM 675 N N . MET A 1 92 ? 1.656 9.409 6.077 1.00 83.56 92 MET A N 1
ATOM 676 C CA . MET A 1 92 ? 0.218 9.447 5.776 1.00 83.56 92 MET A CA 1
ATOM 677 C C . MET A 1 92 ? -0.632 9.116 7.005 1.00 83.56 92 MET A C 1
ATOM 679 O O . MET A 1 92 ? -1.624 9.789 7.270 1.00 83.56 92 MET A O 1
ATOM 683 N N . ALA A 1 93 ? -0.232 8.113 7.787 1.00 79.44 93 ALA A N 1
ATOM 684 C CA . ALA A 1 93 ? -0.929 7.767 9.015 1.00 79.44 93 ALA A CA 1
ATOM 685 C C . ALA A 1 93 ? -0.807 8.860 10.081 1.00 79.44 93 ALA A C 1
ATOM 687 O O . ALA A 1 93 ? -1.797 9.168 10.731 1.00 79.44 93 ALA A O 1
ATOM 688 N N . LEU A 1 94 ? 0.371 9.472 10.236 1.00 82.19 94 LEU A N 1
ATOM 689 C CA . LEU A 1 94 ? 0.597 10.551 11.200 1.00 82.19 94 LEU A CA 1
ATOM 690 C C . LEU A 1 94 ? -0.235 11.794 10.849 1.00 82.19 94 LEU A C 1
ATOM 692 O O . LEU A 1 94 ? -0.805 12.411 11.741 1.00 82.19 94 LEU A O 1
ATOM 696 N N . MET A 1 95 ? -0.360 12.125 9.560 1.00 80.31 95 MET A N 1
ATOM 697 C CA . MET A 1 95 ? -1.216 13.224 9.101 1.00 80.31 95 MET A CA 1
ATOM 698 C C . MET A 1 95 ? -2.712 12.915 9.224 1.00 80.31 95 MET A C 1
ATOM 700 O O . MET A 1 95 ? -3.479 13.832 9.472 1.00 80.31 95 MET A O 1
ATOM 704 N N . TYR A 1 96 ? -3.132 11.657 9.059 1.00 73.62 96 TYR A N 1
ATOM 705 C CA . TYR A 1 96 ? -4.542 11.266 9.185 1.00 73.62 96 TYR A CA 1
ATOM 706 C C . TYR A 1 96 ? -5.008 11.111 10.643 1.00 73.62 96 TYR A C 1
ATOM 708 O O . TYR A 1 96 ? -6.187 11.264 10.938 1.00 73.62 96 TYR A O 1
ATOM 716 N N . LEU A 1 97 ? -4.096 10.785 11.564 1.00 64.25 97 LEU A N 1
ATOM 717 C CA . LEU A 1 97 ? -4.380 10.680 13.001 1.00 64.25 97 LEU A CA 1
ATOM 718 C C . LEU A 1 97 ? -4.446 12.040 13.721 1.00 64.25 97 LEU A C 1
ATOM 720 O O . LEU A 1 97 ? -4.713 12.054 14.923 1.00 64.25 97 LEU A O 1
ATOM 724 N N . LYS A 1 98 ? -4.179 13.146 13.020 1.00 49.75 98 LYS A N 1
ATOM 725 C CA . LYS A 1 98 ? -4.190 14.514 13.546 1.00 49.75 98 LYS A CA 1
ATOM 726 C C . LYS A 1 98 ? -5.433 15.260 13.076 1.00 49.75 98 LYS A C 1
ATOM 728 O O . LYS A 1 98 ? -5.952 16.050 13.892 1.00 49.75 98 LYS A O 1
#

Radius of gyration: 13.54 Å; chains: 1; bounding box: 34×28×32 Å

Sequence (98 aa):
MTRVRKMVLLSILISQALVLHVIERAIPVPVPVPGVKLGLANIISLITIILFGYKEAVVVVTIRTLLGSLFGGGLSSFMYSLAGGLLSTSVMALMYLK

Secondary structure (DSSP, 8-state):
--HHHHHHHHHHHHHHHHHHHHHHHHS--S---TT----HHHHHHHHHHHHH-HHHHHHHHHHHHHHHHHTT--HHHHHHHHHHHHHHHHHHHHHHT-

Foldseek 3Di:
DPPVVVVVVLVVLLVVLLVQLVVQVVDDDPDPDPQDTPCRSCVSLLVCCVPPRLVSSLVSQVSSLVVNCVVPNDPVNSVSSNVVSNVVSVVSRVVVVD

pLDDT: mean 80.77, std 9.46, range [49.75, 93.5]